Protein AF-A0A6V7NW30-F1 (afdb_monomer_lite)

Radius of gyration: 43.72 Å; chains: 1; bounding box: 102×59×128 Å

Organism: NCBI:txid296719

pLDDT: mean 72.26, std 19.45, range [35.91, 98.5]

InterPro domains:
  IPR011598 Myc-type, basic helix-loop-helix (bHLH) domain [PF00010] (58-105)
  IPR011598 Myc-type, basic helix-loop-helix (bHLH) domain [PS50888] (54-104)
  IPR011598 Myc-type, basic helix-loop-helix (bHLH) domain [SM00353] (60-110)
  IPR024097 Basic helix-loop-helix leucine zipper transcription factor [PTHR12565] (23-140)
  IPR036638 Helix-loop-helix DNA-binding domain superfamily [G3DSA:4.10.280.10] (51-122)
  IPR036638 Helix-loop-helix DNA-binding domain superfamily [SSF47459] (52-122)

Sequence (166 aa):
MENSLRDHQYRAYKEDRIAQYSTAAGKRGRGNSKSKKEVEKPKEVVHVRARRGHATDSHSLAERVRREKINERMRCLQELVPGCYKAMGMAGMLDEIINYVQSLQNQVEFLSMKLSAASSFYDFNVDIEPMTTLQMMSINANEAQVMEKVRELGGYGGGGCPSFFE

Foldseek 3Di:
DVVVVVVVVVVVVVVVVVVVVVVVVPDDDDDDDDDDDDDDDDDPDPPDPDPPPPPPDPVVVVVVVVVVVVVVVLVVLQVVFPPRDPPDDPVVNVVSSVVRVVVVVVVVVVVVVVVVVVVVVVVVVVVVVVVVVVVVVVVVVVVVVVVVVVVVPPDDDDPDDDDDDD

Secondary structure (DSSP, 8-state):
-HHHHHHHHHHHHHHHHHHHHHGGG--S---------------------PPTT---SHHHHHHHHHHHHHHHHHHHHHHHSTT--TTS-HHHHHHHHHHHHHHHHHHHHHHHHHHHHHHHHHHHHHHHHHHHHHHHHHHHHHHHHHHHHHHHH-------------

Structure (mmCIF, N/CA/C/O backbone):
data_AF-A0A6V7NW30-F1
#
_entry.id   AF-A0A6V7NW30-F1
#
loop_
_atom_site.group_PDB
_atom_site.id
_atom_site.type_symbol
_atom_site.label_atom_id
_atom_site.label_alt_id
_atom_site.label_comp_id
_atom_site.label_asym_id
_atom_site.label_entity_id
_atom_site.label_seq_id
_atom_site.pdbx_PDB_ins_code
_atom_site.Cartn_x
_atom_site.Cartn_y
_atom_site.Cartn_z
_atom_site.occupancy
_atom_site.B_iso_or_equiv
_atom_site.auth_seq_id
_atom_site.auth_comp_id
_atom_site.auth_asym_id
_atom_site.auth_atom_id
_atom_site.pdbx_PDB_model_num
ATOM 1 N N . MET A 1 1 ? -7.196 -26.672 16.555 1.00 55.53 1 MET A N 1
ATOM 2 C CA . MET A 1 1 ? -7.238 -27.134 15.146 1.00 55.53 1 MET A CA 1
ATOM 3 C C . MET A 1 1 ? -7.652 -26.031 14.166 1.00 55.53 1 MET A C 1
ATOM 5 O O . MET A 1 1 ? -7.079 -25.972 13.088 1.00 55.53 1 MET A O 1
ATOM 9 N N . GLU A 1 2 ? -8.554 -25.113 14.528 1.00 56.75 2 GLU A N 1
ATOM 10 C CA . GLU A 1 2 ? -9.072 -24.061 13.624 1.00 56.75 2 GLU A CA 1
ATOM 11 C C . GLU A 1 2 ? -8.034 -23.055 13.089 1.00 56.75 2 GLU A C 1
ATOM 13 O O . GLU A 1 2 ? -8.163 -22.584 11.960 1.00 56.75 2 GLU A O 1
ATOM 18 N N . ASN A 1 3 ? -6.965 -22.757 13.836 1.00 54.44 3 ASN A N 1
ATOM 19 C CA . ASN A 1 3 ? -5.925 -21.831 13.363 1.00 54.44 3 ASN A CA 1
ATOM 20 C C . ASN A 1 3 ? -5.132 -22.379 12.167 1.00 54.44 3 ASN A C 1
ATOM 22 O O . ASN A 1 3 ? -4.786 -21.619 11.270 1.00 54.44 3 ASN A O 1
ATOM 26 N N . SER A 1 4 ? -4.943 -23.700 12.082 1.00 69.94 4 SER A N 1
ATOM 27 C CA . SER A 1 4 ? -4.264 -24.309 10.933 1.00 69.94 4 SER A CA 1
ATOM 28 C C . SER A 1 4 ? -5.115 -24.264 9.660 1.00 69.94 4 SER A C 1
ATOM 30 O O . SER A 1 4 ? -4.564 -24.210 8.562 1.00 69.94 4 SER A O 1
ATOM 32 N N . LEU A 1 5 ? -6.446 -24.282 9.796 1.00 70.31 5 LEU A N 1
ATOM 33 C CA . LEU A 1 5 ? -7.378 -24.199 8.670 1.00 70.31 5 LEU A CA 1
ATOM 34 C C . LEU A 1 5 ? -7.423 -22.779 8.087 1.00 70.31 5 LEU A C 1
ATOM 36 O O . LEU A 1 5 ? -7.389 -22.617 6.866 1.00 70.31 5 LEU A O 1
ATOM 40 N N . ARG A 1 6 ? -7.417 -21.754 8.952 1.00 73.12 6 ARG A N 1
ATOM 41 C CA . ARG A 1 6 ? -7.300 -20.344 8.538 1.00 73.12 6 ARG A CA 1
ATOM 42 C C . ARG A 1 6 ? -5.964 -20.053 7.859 1.00 73.12 6 ARG A C 1
ATOM 44 O O . ARG A 1 6 ? -5.952 -19.412 6.811 1.00 73.12 6 ARG A O 1
ATOM 51 N N . ASP A 1 7 ? -4.863 -20.582 8.389 1.00 77.81 7 ASP A N 1
ATOM 52 C CA . ASP A 1 7 ? -3.540 -20.425 7.774 1.00 77.81 7 ASP A CA 1
ATOM 53 C C . ASP A 1 7 ? -3.463 -21.085 6.392 1.00 77.81 7 ASP A C 1
ATOM 55 O O . ASP A 1 7 ? -2.875 -20.524 5.463 1.00 77.81 7 ASP A O 1
ATOM 59 N N . HIS A 1 8 ? -4.088 -22.255 6.225 1.00 79.19 8 HIS A N 1
ATOM 60 C CA . HIS A 1 8 ? -4.156 -22.937 4.935 1.00 79.19 8 HIS A CA 1
ATOM 61 C C . HIS A 1 8 ? -5.015 -22.165 3.924 1.00 79.19 8 HIS A C 1
ATOM 63 O O . HIS A 1 8 ? -4.594 -21.977 2.783 1.00 79.19 8 HIS A O 1
ATOM 69 N N . GLN A 1 9 ? -6.179 -21.652 4.341 1.00 80.00 9 GLN A N 1
ATOM 70 C CA . GLN A 1 9 ? -7.014 -20.788 3.497 1.00 80.00 9 GLN A CA 1
ATOM 71 C C . GLN A 1 9 ? -6.288 -19.501 3.094 1.00 80.00 9 GLN A C 1
ATOM 73 O O . GLN A 1 9 ? -6.371 -19.087 1.939 1.00 80.00 9 GLN A O 1
ATOM 78 N N . TYR A 1 10 ? -5.534 -18.890 4.009 1.00 76.62 10 TYR A N 1
ATOM 79 C CA . TYR A 1 10 ? -4.781 -17.672 3.719 1.00 76.62 10 TYR A CA 1
ATOM 80 C C . TYR A 1 10 ? -3.610 -17.924 2.758 1.00 76.62 10 TYR A C 1
ATOM 82 O O . TYR A 1 10 ? -3.352 -17.105 1.873 1.00 76.62 10 TYR A O 1
ATOM 90 N N . ARG A 1 11 ? -2.920 -19.068 2.880 1.00 77.56 11 ARG A N 1
ATOM 91 C CA . ARG A 1 11 ? -1.885 -19.483 1.917 1.00 77.56 11 ARG A CA 1
ATOM 92 C C . ARG A 1 11 ? -2.472 -19.757 0.535 1.00 77.56 11 ARG A C 1
ATOM 94 O O . ARG A 1 11 ? -1.967 -19.186 -0.426 1.00 77.56 11 ARG A O 1
ATOM 101 N N . ALA A 1 12 ? -3.559 -20.525 0.454 1.00 79.69 12 ALA A N 1
ATOM 102 C CA . ALA A 1 12 ? -4.238 -20.823 -0.808 1.00 79.69 12 ALA A CA 1
ATOM 103 C C . ALA A 1 12 ? -4.725 -19.541 -1.507 1.00 79.69 12 ALA A C 1
ATOM 105 O O . ALA A 1 12 ? -4.391 -19.293 -2.662 1.00 79.69 12 ALA A O 1
ATOM 106 N N . TYR A 1 13 ? -5.390 -18.644 -0.768 1.00 76.19 13 TYR A N 1
ATOM 107 C CA . TYR A 1 13 ? -5.842 -17.352 -1.295 1.00 76.19 13 TYR A CA 1
ATOM 108 C C . TYR A 1 13 ? -4.685 -16.486 -1.824 1.00 76.19 13 TYR A C 1
ATOM 110 O O . TYR A 1 13 ? -4.806 -15.795 -2.840 1.00 76.19 13 TYR A O 1
ATOM 118 N N . LYS A 1 14 ? -3.536 -16.520 -1.142 1.00 76.62 14 LYS A N 1
ATOM 119 C CA . LYS A 1 14 ? -2.337 -15.780 -1.545 1.00 76.62 14 LYS A CA 1
ATOM 120 C C . LYS A 1 14 ? -1.687 -16.376 -2.795 1.00 76.62 14 LYS A C 1
ATOM 122 O O . LYS A 1 14 ? -1.232 -15.611 -3.645 1.00 76.62 14 LYS A O 1
ATOM 127 N N . GLU A 1 15 ? -1.635 -17.699 -2.913 1.00 71.38 15 GLU A N 1
ATOM 128 C CA . GLU A 1 15 ? -1.084 -18.409 -4.075 1.00 71.38 15 GLU A CA 1
ATOM 129 C C . GLU A 1 15 ? -1.944 -18.198 -5.330 1.00 71.38 15 GLU A C 1
ATOM 131 O O . GLU A 1 15 ? -1.403 -17.813 -6.373 1.00 71.38 15 GLU A O 1
ATOM 136 N N . ASP A 1 16 ? -3.269 -18.300 -5.205 1.00 75.38 16 ASP A N 1
ATOM 137 C CA . ASP A 1 16 ? -4.216 -18.077 -6.306 1.00 75.38 16 ASP A CA 1
ATOM 138 C C . ASP A 1 16 ? -4.162 -16.639 -6.834 1.00 75.38 16 ASP A C 1
ATOM 140 O O . ASP A 1 16 ? -4.107 -16.409 -8.048 1.00 75.38 16 ASP A O 1
ATOM 144 N N . ARG A 1 17 ? -4.090 -15.640 -5.941 1.00 73.50 17 ARG A N 1
ATOM 145 C CA . ARG A 1 17 ? -3.898 -14.243 -6.362 1.00 73.50 17 ARG A CA 1
ATOM 146 C C . ARG A 1 17 ? -2.577 -14.048 -7.097 1.00 73.50 17 ARG A C 1
ATOM 148 O O . ARG A 1 17 ? -2.553 -13.360 -8.111 1.00 73.50 17 ARG A O 1
ATOM 155 N N . ILE A 1 18 ? -1.479 -14.639 -6.624 1.00 67.06 18 ILE A N 1
ATOM 156 C CA . ILE A 1 18 ? -0.171 -14.523 -7.291 1.00 67.06 18 ILE A CA 1
ATOM 157 C C . ILE A 1 18 ? -0.213 -15.139 -8.703 1.00 67.06 18 ILE A C 1
ATOM 159 O O . ILE A 1 18 ? 0.413 -14.595 -9.618 1.00 67.06 18 ILE A O 1
ATOM 163 N N . ALA A 1 19 ? -0.967 -16.223 -8.906 1.00 67.31 19 ALA A N 1
ATOM 164 C CA . ALA A 1 19 ? -1.144 -16.858 -10.214 1.00 67.31 19 ALA A CA 1
ATOM 165 C C . ALA A 1 19 ? -1.962 -16.003 -11.208 1.00 67.31 19 ALA A C 1
ATOM 167 O O . ALA A 1 19 ? -1.685 -16.004 -12.412 1.00 67.31 19 ALA A O 1
ATOM 168 N N . GLN A 1 20 ? -2.938 -15.229 -10.722 1.00 62.28 20 GLN A N 1
ATOM 169 C CA . GLN A 1 20 ? -3.723 -14.314 -11.566 1.00 62.28 20 GLN A CA 1
ATOM 170 C C . GLN A 1 20 ? -2.890 -13.145 -12.115 1.00 62.28 20 GLN A C 1
ATOM 172 O O . GLN A 1 20 ? -3.091 -12.717 -13.249 1.00 62.28 20 GLN A O 1
ATOM 177 N N . TYR A 1 21 ? -1.922 -12.653 -11.342 1.00 56.28 21 TYR A N 1
ATOM 178 C CA . TYR A 1 21 ? -1.039 -11.564 -11.772 1.00 56.28 21 TYR A CA 1
ATOM 179 C C . TYR A 1 21 ? 0.060 -12.037 -12.744 1.00 56.28 21 TYR A C 1
ATOM 181 O O . TYR A 1 21 ? 0.358 -11.367 -13.733 1.00 56.28 21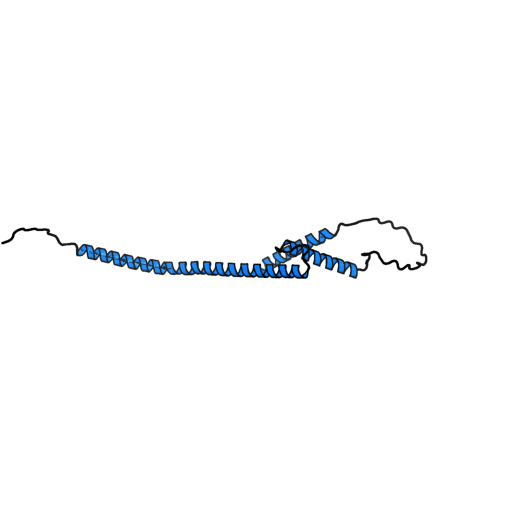 TYR A O 1
ATOM 189 N N . SER A 1 22 ? 0.600 -13.248 -12.557 1.00 60.00 22 SER A N 1
ATOM 190 C CA . SER A 1 22 ? 1.664 -13.790 -13.420 1.00 60.00 22 SER A CA 1
ATOM 191 C C . SER A 1 22 ? 1.206 -14.123 -14.849 1.00 60.00 22 SER A C 1
ATOM 193 O O . SER A 1 22 ? 1.994 -14.025 -15.793 1.00 60.00 22 SER A O 1
ATOM 195 N N . THR A 1 23 ? -0.068 -14.468 -15.044 1.00 56.16 23 THR A N 1
ATOM 196 C CA . THR A 1 23 ? -0.634 -14.805 -16.363 1.00 56.16 23 THR A CA 1
ATOM 197 C C . THR A 1 23 ? -0.891 -13.580 -17.253 1.00 56.16 23 THR A C 1
ATOM 199 O O . THR A 1 23 ? -0.921 -13.711 -18.480 1.00 56.16 23 THR A O 1
ATOM 202 N N . ALA A 1 24 ? -0.975 -12.372 -16.683 1.00 51.97 24 ALA A N 1
ATOM 203 C CA . ALA A 1 24 ? -1.185 -11.130 -17.435 1.00 51.97 24 ALA A CA 1
ATOM 204 C C . ALA A 1 24 ? 0.067 -10.634 -18.200 1.00 51.97 24 ALA A C 1
ATOM 206 O O . ALA A 1 24 ? -0.053 -9.829 -19.127 1.00 51.97 24 ALA A O 1
ATOM 207 N N . ALA A 1 25 ? 1.266 -11.137 -17.881 1.00 54.09 25 ALA A N 1
ATOM 208 C CA . ALA A 1 25 ? 2.528 -10.705 -18.499 1.00 54.09 25 ALA A CA 1
ATOM 209 C C . ALA A 1 25 ? 2.837 -11.360 -19.871 1.00 54.09 25 ALA A C 1
ATOM 211 O O . ALA A 1 25 ? 3.764 -10.946 -20.566 1.00 54.09 25 ALA A O 1
ATOM 212 N N . GLY A 1 26 ? 2.066 -12.368 -20.302 1.00 49.62 26 GLY A N 1
ATOM 213 C CA . GLY A 1 26 ? 2.449 -13.270 -21.403 1.00 49.62 26 GLY A CA 1
ATOM 214 C C . GLY A 1 26 ? 2.067 -12.877 -22.839 1.00 49.62 26 GLY A C 1
ATOM 215 O O . GLY A 1 26 ? 2.333 -13.648 -23.760 1.00 49.62 26 GLY A O 1
ATOM 216 N N . LYS A 1 27 ? 1.429 -11.726 -23.094 1.00 51.78 27 LYS A N 1
ATOM 217 C CA . LYS A 1 27 ? 0.889 -11.405 -24.436 1.00 51.78 27 LYS A CA 1
ATOM 218 C C . LYS A 1 27 ? 1.397 -10.079 -25.004 1.00 51.78 27 LYS A C 1
ATOM 220 O O . LYS A 1 27 ? 0.630 -9.136 -25.166 1.00 51.78 27 LYS A O 1
ATOM 225 N N . ARG A 1 28 ? 2.672 -10.016 -25.406 1.00 44.19 28 ARG A N 1
ATOM 226 C CA . ARG A 1 28 ? 3.133 -9.032 -26.409 1.00 44.19 28 ARG A CA 1
ATOM 227 C C . ARG A 1 28 ? 4.161 -9.634 -27.374 1.00 44.19 28 ARG A C 1
ATOM 229 O O . ARG A 1 28 ? 5.293 -9.892 -26.995 1.00 44.19 28 ARG A O 1
ATOM 236 N N . GLY A 1 29 ? 3.747 -9.776 -28.638 1.00 42.00 29 GLY A N 1
ATOM 237 C CA . GLY A 1 29 ? 4.641 -9.723 -29.803 1.00 42.00 29 GLY A CA 1
ATOM 238 C C . GLY A 1 29 ? 5.181 -11.051 -30.332 1.00 42.00 29 GLY A C 1
ATOM 239 O O . GLY A 1 29 ? 6.373 -11.316 -30.250 1.00 42.00 29 GLY A O 1
ATOM 240 N N . ARG A 1 30 ? 4.315 -11.852 -30.956 1.00 52.06 30 ARG A N 1
ATOM 241 C CA . ARG A 1 30 ? 4.683 -12.999 -31.796 1.00 52.06 30 ARG A CA 1
ATOM 242 C C . ARG A 1 30 ? 4.956 -12.476 -33.213 1.00 52.06 30 ARG A C 1
ATOM 244 O O . ARG A 1 30 ? 4.041 -11.964 -33.849 1.00 52.06 30 ARG A O 1
ATOM 251 N N . GLY A 1 31 ? 6.199 -12.569 -33.686 1.00 37.94 31 GLY A N 1
ATOM 252 C CA . GLY A 1 31 ? 6.615 -12.016 -34.977 1.00 37.94 31 GLY A CA 1
ATOM 253 C C . GLY A 1 31 ? 7.707 -12.833 -35.667 1.00 37.94 31 GLY A C 1
ATOM 254 O O . GLY A 1 31 ? 8.882 -12.522 -35.543 1.00 37.94 31 GLY A O 1
ATOM 255 N N . ASN A 1 32 ? 7.250 -13.814 -36.446 1.00 35.91 32 ASN A N 1
ATOM 256 C CA . ASN A 1 32 ? 7.878 -14.397 -37.636 1.00 35.91 32 ASN A CA 1
ATOM 257 C C . ASN A 1 32 ? 9.096 -15.333 -37.479 1.00 35.91 32 ASN A C 1
ATOM 259 O O . ASN A 1 32 ? 10.256 -14.928 -37.469 1.00 35.91 32 ASN A O 1
ATOM 263 N N . SER A 1 33 ? 8.796 -16.629 -37.518 1.00 46.09 33 SER A N 1
ATOM 264 C CA . SER A 1 33 ? 9.701 -17.713 -37.883 1.00 46.09 33 SER A CA 1
ATOM 265 C C . SER A 1 33 ? 9.871 -17.787 -39.407 1.00 46.09 33 SER A C 1
ATOM 267 O O . SER A 1 33 ? 8.924 -18.067 -40.139 1.00 46.09 33 SER A O 1
ATOM 269 N N . LYS A 1 34 ? 11.104 -17.627 -39.895 1.00 39.94 34 LYS A N 1
ATOM 270 C CA . LYS A 1 34 ? 11.522 -18.171 -41.196 1.00 39.94 34 LYS A CA 1
ATOM 271 C C . LYS A 1 34 ? 12.940 -18.717 -41.081 1.00 39.94 34 LYS A C 1
ATOM 273 O O . LYS A 1 34 ? 13.918 -17.984 -41.171 1.00 39.94 34 LYS A O 1
ATOM 278 N N . SER A 1 35 ? 13.031 -20.026 -40.862 1.00 40.88 35 SER A N 1
ATOM 279 C CA . SER A 1 35 ? 14.262 -20.793 -41.009 1.00 40.88 35 SER A CA 1
ATOM 280 C C . SER A 1 35 ? 14.631 -20.889 -42.491 1.00 40.88 35 SER A C 1
ATOM 282 O O . SER A 1 35 ? 13.841 -21.402 -43.287 1.00 40.88 35 SER A O 1
ATOM 284 N N . LYS A 1 36 ? 15.838 -20.463 -42.865 1.00 37.19 36 LYS A N 1
ATOM 285 C CA . LYS A 1 36 ? 16.514 -20.939 -44.078 1.00 37.19 36 LYS A CA 1
ATOM 286 C C . LYS A 1 36 ? 18.011 -21.114 -43.801 1.00 37.19 36 LYS A C 1
ATOM 288 O O . LYS A 1 36 ? 18.714 -20.143 -43.570 1.00 37.19 36 LYS A O 1
ATOM 293 N N . LYS A 1 37 ? 18.375 -22.399 -43.775 1.00 36.69 37 LYS A N 1
ATOM 294 C CA . LYS A 1 37 ? 19.6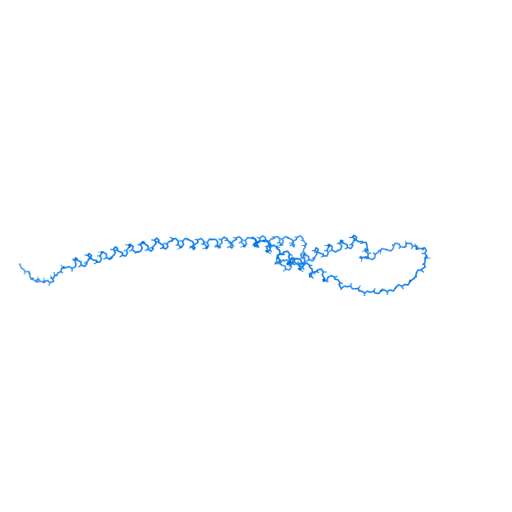10 -23.116 -44.138 1.00 36.69 37 LYS A CA 1
ATOM 295 C C . LYS A 1 37 ? 20.942 -22.346 -44.248 1.00 36.69 37 LYS A C 1
ATOM 297 O O . LYS A 1 37 ? 21.046 -21.330 -44.923 1.00 36.69 37 LYS A O 1
ATOM 302 N N . GLU A 1 38 ? 21.938 -22.962 -43.616 1.00 47.94 38 GLU A N 1
ATOM 303 C CA . GLU A 1 38 ? 23.368 -22.660 -43.487 1.00 47.94 38 GLU A CA 1
ATOM 304 C C . GLU A 1 38 ? 24.105 -22.318 -44.791 1.00 47.94 38 GLU A C 1
ATOM 306 O O . GLU A 1 38 ? 23.939 -23.014 -45.788 1.00 47.94 38 GLU A O 1
ATOM 311 N N . VAL A 1 39 ? 25.000 -21.320 -44.715 1.00 41.66 39 VAL A N 1
ATOM 312 C CA . VAL A 1 39 ? 26.329 -21.308 -45.360 1.00 41.66 39 VAL A CA 1
ATOM 313 C C . VAL A 1 39 ? 27.271 -20.508 -44.446 1.00 41.66 39 VAL A C 1
ATOM 315 O O . VAL A 1 39 ? 27.016 -19.334 -44.166 1.00 41.66 39 VAL A O 1
ATOM 318 N N . GLU A 1 40 ? 28.340 -21.140 -43.957 1.00 53.22 40 GLU A N 1
ATOM 319 C CA . GLU A 1 40 ? 29.416 -20.491 -43.200 1.00 53.22 40 GLU A CA 1
ATOM 320 C C . GLU A 1 40 ? 30.174 -19.481 -44.075 1.00 53.22 40 GLU A C 1
ATOM 322 O O . GLU A 1 40 ? 30.730 -19.818 -45.119 1.00 53.22 40 GLU A O 1
ATOM 327 N N . LYS A 1 41 ? 30.228 -18.227 -43.620 1.00 48.66 41 LYS A N 1
ATOM 328 C CA . LYS A 1 41 ? 31.237 -17.239 -44.020 1.00 48.66 41 LYS A CA 1
ATOM 329 C C . LYS A 1 41 ? 31.786 -16.581 -42.751 1.00 48.66 41 LYS A C 1
ATOM 331 O O . LYS A 1 41 ? 30.997 -16.345 -41.829 1.00 48.66 41 LYS A O 1
ATOM 336 N N . PRO A 1 42 ? 33.102 -16.305 -42.673 1.00 48.38 42 PRO A N 1
ATOM 337 C CA . PRO A 1 42 ? 33.731 -15.777 -41.468 1.00 48.38 42 PRO A CA 1
ATOM 338 C C . PRO A 1 42 ? 33.111 -14.419 -41.132 1.00 48.38 42 PRO A C 1
ATOM 340 O O . PRO A 1 42 ? 33.175 -13.477 -41.920 1.00 48.38 42 PRO A O 1
ATOM 343 N N . LYS A 1 43 ? 32.431 -14.348 -39.985 1.00 54.88 43 LYS A N 1
ATOM 344 C CA . LYS A 1 43 ? 31.759 -13.134 -39.520 1.00 54.88 43 LYS A CA 1
ATOM 345 C C . LYS A 1 43 ? 32.820 -12.167 -39.014 1.00 54.88 43 LYS A C 1
ATOM 347 O O . LYS A 1 43 ? 33.336 -12.339 -37.915 1.00 54.88 43 LYS A O 1
ATOM 352 N N . GLU A 1 44 ? 33.110 -11.148 -39.809 1.00 53.34 44 GLU A N 1
ATOM 353 C CA . GLU A 1 44 ? 33.690 -9.901 -39.325 1.00 53.34 44 GLU A CA 1
ATOM 354 C C . GLU A 1 44 ? 32.769 -9.368 -38.217 1.00 53.34 44 GLU A C 1
ATOM 356 O O . GLU A 1 44 ? 31.612 -9.005 -38.455 1.00 53.34 44 GLU A O 1
ATOM 361 N N . VAL A 1 45 ? 33.229 -9.458 -36.967 1.00 57.81 45 VAL A N 1
ATOM 362 C CA . VAL A 1 45 ? 32.426 -9.112 -35.792 1.00 57.81 45 VAL A CA 1
ATOM 363 C C . VAL A 1 45 ? 32.391 -7.595 -35.678 1.00 57.81 45 VAL A C 1
ATOM 365 O O . VAL A 1 45 ? 33.153 -6.979 -34.939 1.00 57.81 45 VAL A O 1
ATOM 368 N N . VAL A 1 46 ? 31.478 -6.972 -36.419 1.00 63.59 46 VAL A N 1
ATOM 369 C CA . VAL A 1 46 ? 31.091 -5.591 -36.147 1.00 63.59 46 VAL A CA 1
ATOM 370 C C . VAL A 1 46 ? 30.375 -5.602 -34.799 1.00 63.59 46 VAL A C 1
ATOM 372 O O . VAL A 1 46 ? 29.244 -6.081 -34.683 1.00 63.59 46 VAL A O 1
ATOM 375 N N . HIS A 1 47 ? 31.033 -5.088 -33.762 1.00 59.88 47 HIS A N 1
ATOM 376 C CA . HIS A 1 47 ? 30.425 -4.863 -32.453 1.00 59.88 47 HIS A CA 1
ATOM 377 C C . HIS A 1 47 ? 29.397 -3.726 -32.538 1.00 59.88 47 HIS A C 1
ATOM 379 O O . HIS A 1 47 ? 29.610 -2.613 -32.061 1.00 59.88 47 HIS A O 1
ATOM 385 N N . VAL A 1 48 ? 28.246 -4.000 -33.149 1.00 66.88 48 VAL A N 1
ATOM 386 C CA . VAL A 1 48 ? 27.075 -3.135 -33.030 1.00 66.88 48 VAL A CA 1
ATOM 387 C C . VAL A 1 48 ? 26.514 -3.344 -31.629 1.00 66.88 48 VAL A C 1
ATOM 389 O O . VAL A 1 48 ? 26.182 -4.468 -31.247 1.00 66.88 48 VAL A O 1
ATOM 392 N N . ARG A 1 49 ? 26.401 -2.263 -30.849 1.00 66.50 49 ARG A N 1
ATOM 393 C CA . ARG A 1 49 ? 25.725 -2.265 -29.545 1.00 66.50 49 ARG A CA 1
ATOM 394 C C . ARG A 1 49 ? 24.389 -3.003 -29.675 1.00 66.50 49 ARG A C 1
ATOM 396 O O . ARG A 1 49 ? 23.510 -2.558 -30.413 1.00 66.50 49 ARG A O 1
ATOM 403 N N . ALA A 1 50 ? 24.226 -4.109 -28.948 1.00 62.44 50 ALA A N 1
ATOM 404 C CA . ALA A 1 50 ? 22.958 -4.824 -28.906 1.00 62.44 50 ALA A CA 1
ATOM 405 C C . ALA A 1 50 ? 21.832 -3.843 -28.533 1.00 62.44 50 ALA A C 1
ATOM 407 O O . ALA A 1 50 ? 21.971 -3.037 -27.604 1.00 62.44 50 ALA A O 1
ATOM 408 N N . ARG A 1 51 ? 20.722 -3.870 -29.283 1.00 68.44 51 ARG A N 1
ATOM 409 C CA . ARG A 1 51 ? 19.568 -2.996 -29.026 1.00 68.44 51 ARG A CA 1
ATOM 410 C C . ARG A 1 51 ? 19.107 -3.166 -27.570 1.00 68.44 51 ARG A C 1
ATOM 412 O O . ARG A 1 51 ? 19.124 -4.273 -27.029 1.00 68.44 51 ARG A O 1
ATOM 419 N N . ARG A 1 52 ? 18.703 -2.066 -26.918 1.00 68.00 52 ARG A N 1
ATOM 420 C CA . ARG A 1 52 ? 18.246 -2.054 -25.513 1.00 68.00 52 ARG A CA 1
ATOM 421 C C . ARG A 1 52 ? 17.195 -3.155 -25.307 1.00 68.00 52 ARG A C 1
ATOM 423 O O . ARG A 1 52 ? 16.137 -3.105 -25.920 1.00 68.00 52 ARG A O 1
ATOM 430 N N . GLY A 1 53 ? 17.498 -4.144 -24.463 1.00 67.50 53 GLY A N 1
ATOM 431 C CA . GLY A 1 53 ? 16.593 -5.256 -24.145 1.00 67.50 53 GLY A CA 1
ATOM 432 C C . GLY A 1 53 ? 16.883 -6.602 -24.826 1.00 67.50 53 GLY A C 1
ATOM 433 O O . GLY A 1 53 ? 16.142 -7.540 -24.553 1.00 67.50 53 GLY A O 1
ATOM 434 N N . HIS A 1 54 ? 17.945 -6.718 -25.633 1.00 70.19 54 HIS A N 1
ATOM 435 C CA . HIS A 1 54 ? 18.372 -7.953 -26.322 1.00 70.19 54 HIS A CA 1
ATOM 436 C C . HIS A 1 54 ? 19.249 -8.902 -25.486 1.00 70.19 54 HIS A C 1
ATOM 438 O O . HIS A 1 54 ? 19.908 -9.776 -26.041 1.00 70.19 54 HIS A O 1
ATOM 444 N N . ALA A 1 55 ? 19.294 -8.744 -24.163 1.00 67.88 55 ALA A N 1
ATOM 445 C CA . ALA A 1 55 ? 19.955 -9.740 -23.331 1.00 67.88 55 ALA A CA 1
ATOM 446 C C . ALA A 1 55 ? 19.130 -11.037 -23.385 1.00 67.88 55 ALA A C 1
ATOM 448 O O . ALA A 1 55 ? 18.047 -11.107 -22.808 1.00 67.88 55 ALA A O 1
ATOM 449 N N . THR A 1 56 ? 19.615 -12.020 -24.142 1.00 77.44 56 THR A N 1
ATOM 450 C CA . THR A 1 56 ? 19.011 -13.357 -24.273 1.00 77.44 56 THR A CA 1
ATOM 451 C C . THR A 1 56 ? 19.567 -14.348 -23.256 1.00 77.44 56 THR A C 1
ATOM 453 O O . THR A 1 56 ? 19.137 -15.495 -23.225 1.00 77.44 56 THR A O 1
ATOM 456 N N . ASP A 1 57 ? 20.538 -13.922 -22.448 1.00 87.62 57 ASP A N 1
ATOM 457 C CA . ASP A 1 57 ? 21.109 -14.732 -21.383 1.00 87.62 57 ASP A CA 1
ATOM 458 C C . ASP A 1 57 ? 20.084 -14.983 -20.261 1.00 87.62 57 ASP A C 1
ATOM 460 O O . ASP A 1 57 ? 19.317 -14.089 -19.874 1.00 87.62 57 ASP A O 1
ATOM 464 N N . SER A 1 58 ? 20.082 -16.206 -19.727 1.00 88.50 58 SER A N 1
ATOM 465 C CA . SER A 1 58 ? 19.102 -16.653 -18.735 1.00 88.50 58 SER A CA 1
ATOM 466 C C . SER A 1 58 ? 19.126 -15.814 -17.458 1.00 88.50 58 SER A C 1
ATOM 468 O O . SER A 1 58 ? 18.066 -15.567 -16.877 1.00 88.50 58 SER A O 1
ATOM 470 N N . HIS A 1 59 ? 20.300 -15.327 -17.035 1.00 93.44 59 HIS A N 1
ATOM 471 C CA . HIS A 1 59 ? 20.423 -14.494 -15.837 1.00 93.44 59 HIS A CA 1
ATOM 472 C C . HIS A 1 59 ? 19.730 -13.141 -16.032 1.00 93.44 59 HIS A C 1
ATOM 474 O O . HIS A 1 59 ? 18.968 -12.688 -15.175 1.00 93.44 59 HIS A O 1
ATOM 480 N N . SER A 1 60 ? 19.920 -12.527 -17.201 1.00 90.81 60 SER A N 1
ATOM 481 C CA . SER A 1 60 ? 19.285 -11.247 -17.536 1.00 90.81 60 SER A CA 1
ATOM 482 C C . SER A 1 60 ? 17.759 -11.354 -17.643 1.00 90.81 60 SER A C 1
ATOM 484 O O . SER A 1 60 ? 17.043 -10.430 -17.242 1.00 90.81 60 SER A O 1
ATOM 486 N N . LEU A 1 61 ? 17.246 -12.475 -18.164 1.00 89.31 61 LEU A N 1
ATOM 487 C CA . LEU A 1 61 ? 15.805 -12.732 -18.217 1.00 89.31 61 LEU A CA 1
ATOM 488 C C . LEU A 1 61 ? 15.220 -12.922 -16.813 1.00 89.31 61 LEU A C 1
ATOM 490 O O . LEU A 1 61 ? 14.212 -12.296 -16.481 1.00 89.31 61 LEU A O 1
ATOM 494 N N . ALA A 1 62 ? 15.875 -13.733 -15.980 1.00 93.50 62 ALA A N 1
ATOM 495 C CA . ALA A 1 62 ? 15.448 -13.968 -14.605 1.00 93.50 62 ALA A CA 1
ATOM 496 C C . ALA A 1 62 ? 15.383 -12.659 -13.804 1.00 93.50 62 ALA A C 1
ATOM 498 O O . ALA A 1 62 ? 14.395 -12.390 -13.118 1.00 93.50 62 ALA A O 1
ATOM 499 N N . GLU A 1 63 ? 16.393 -11.801 -13.937 1.00 94.81 63 GLU A N 1
ATOM 500 C CA . GLU A 1 63 ? 16.421 -10.514 -13.246 1.00 94.81 63 GLU A C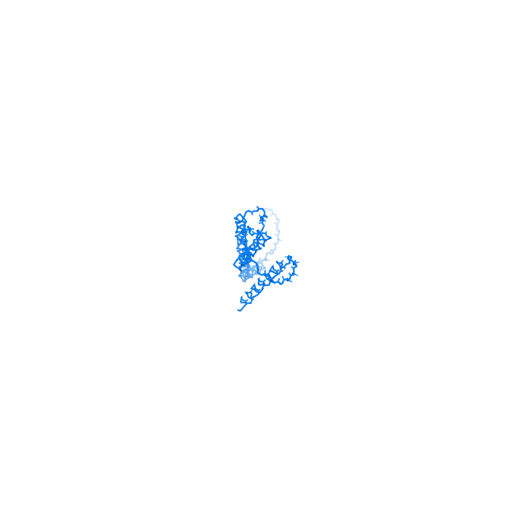A 1
ATOM 501 C C . GLU A 1 63 ? 15.311 -9.566 -13.725 1.00 94.81 63 GLU A C 1
ATOM 503 O O . GLU A 1 63 ? 14.6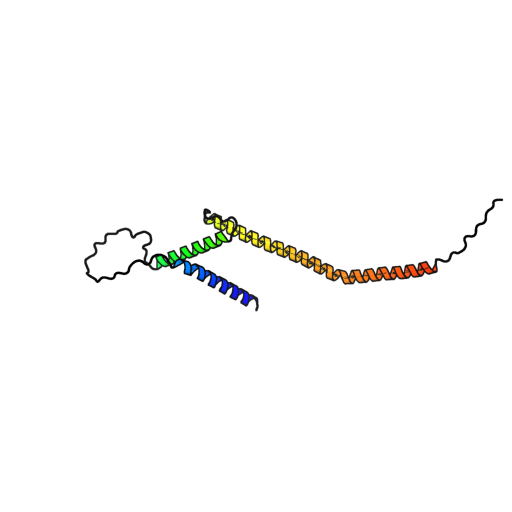94 -8.874 -12.909 1.00 94.81 63 GLU A O 1
ATOM 508 N N . ARG A 1 64 ? 14.976 -9.567 -15.023 1.00 92.88 64 ARG A N 1
ATOM 509 C CA . ARG A 1 64 ? 13.825 -8.800 -15.525 1.00 92.88 64 ARG A CA 1
ATOM 510 C C . ARG A 1 64 ? 12.526 -9.245 -14.853 1.00 92.88 64 ARG A C 1
ATOM 512 O O . ARG A 1 64 ? 11.793 -8.396 -14.350 1.00 92.88 64 ARG A O 1
ATOM 519 N N . VAL A 1 65 ? 12.283 -10.554 -14.786 1.00 94.50 65 VAL A N 1
ATOM 520 C CA . VAL A 1 65 ? 11.090 -11.119 -14.133 1.00 94.50 65 VAL A CA 1
ATOM 521 C C . VAL A 1 65 ? 11.042 -10.736 -12.650 1.00 94.50 65 VAL A C 1
ATOM 523 O O . VAL A 1 65 ? 9.984 -10.365 -12.138 1.00 94.50 65 VAL A O 1
ATOM 526 N N . ARG A 1 66 ? 12.184 -10.748 -11.946 1.00 97.69 66 ARG A N 1
ATOM 527 C CA . ARG A 1 66 ? 12.252 -10.296 -10.542 1.00 97.69 66 ARG A CA 1
ATOM 528 C C . ARG A 1 66 ? 11.841 -8.831 -10.398 1.00 97.69 66 ARG A C 1
ATOM 530 O O . ARG A 1 66 ? 11.042 -8.515 -9.517 1.00 97.69 66 ARG A O 1
ATOM 537 N N . ARG A 1 67 ? 12.336 -7.948 -11.271 1.00 96.69 67 ARG A N 1
ATOM 538 C CA . ARG A 1 67 ? 11.986 -6.515 -11.263 1.00 96.69 67 ARG A CA 1
ATOM 539 C C . ARG A 1 67 ? 10.520 -6.271 -11.587 1.00 96.69 67 ARG A C 1
ATOM 541 O O . ARG A 1 67 ? 9.890 -5.445 -10.935 1.00 96.69 67 ARG A O 1
ATOM 548 N N . GLU A 1 68 ? 9.967 -6.997 -12.552 1.00 96.62 68 GLU A N 1
ATOM 549 C CA . GLU A 1 68 ? 8.541 -6.928 -12.885 1.00 96.62 68 GLU A CA 1
ATOM 550 C C . GLU A 1 68 ? 7.676 -7.328 -11.685 1.00 96.62 68 GLU A C 1
ATOM 552 O O . GLU A 1 68 ? 6.786 -6.568 -11.304 1.00 96.62 68 GLU A O 1
ATOM 557 N N . LYS A 1 69 ? 8.018 -8.429 -11.003 1.00 96.81 69 LYS A N 1
ATOM 558 C CA . LYS A 1 69 ? 7.324 -8.879 -9.786 1.00 96.81 69 LYS A CA 1
ATOM 559 C C . LYS A 1 69 ? 7.405 -7.865 -8.642 1.00 96.81 69 LYS A C 1
ATOM 561 O O . LYS A 1 69 ? 6.435 -7.688 -7.906 1.00 96.81 69 LYS A O 1
ATOM 566 N N . ILE A 1 70 ? 8.551 -7.205 -8.465 1.00 96.62 70 ILE A N 1
ATOM 567 C CA . ILE A 1 70 ? 8.692 -6.127 -7.475 1.00 96.62 70 ILE A CA 1
ATOM 568 C C . ILE A 1 70 ? 7.772 -4.962 -7.849 1.00 96.62 70 ILE A C 1
ATOM 570 O O . ILE A 1 70 ? 6.968 -4.540 -7.025 1.00 96.62 70 ILE A O 1
ATOM 574 N N . ASN A 1 71 ? 7.827 -4.489 -9.093 1.00 95.31 71 ASN A N 1
ATOM 575 C CA . ASN A 1 71 ? 7.018 -3.359 -9.553 1.00 95.31 71 ASN A CA 1
ATOM 576 C C . ASN A 1 71 ? 5.512 -3.626 -9.456 1.00 95.31 71 ASN A C 1
ATOM 578 O O . ASN A 1 71 ? 4.740 -2.725 -9.137 1.00 95.31 71 ASN A O 1
ATOM 582 N N . GLU A 1 72 ? 5.089 -4.858 -9.713 1.00 96.19 72 GLU A N 1
ATOM 583 C CA . GLU A 1 72 ? 3.700 -5.276 -9.560 1.00 96.19 72 GLU A CA 1
ATOM 584 C C . GLU A 1 72 ? 3.238 -5.209 -8.103 1.00 96.19 72 GLU A C 1
ATOM 586 O O . GLU A 1 72 ? 2.186 -4.637 -7.813 1.00 96.19 72 GLU A O 1
ATOM 591 N N . ARG A 1 73 ? 4.063 -5.697 -7.170 1.00 95.56 73 ARG A N 1
ATOM 592 C CA . ARG A 1 73 ? 3.794 -5.555 -5.734 1.00 95.56 73 ARG A CA 1
ATOM 593 C C . ARG A 1 73 ? 3.747 -4.089 -5.310 1.00 95.56 73 ARG A C 1
ATOM 595 O O . ARG A 1 73 ? 2.859 -3.729 -4.546 1.00 95.56 73 ARG A O 1
ATOM 602 N N . MET A 1 74 ? 4.633 -3.245 -5.841 1.00 95.31 74 MET A N 1
ATOM 603 C CA . MET A 1 74 ? 4.607 -1.804 -5.565 1.00 95.31 74 MET A CA 1
ATOM 604 C C . MET A 1 74 ? 3.302 -1.152 -6.042 1.00 95.31 74 MET A C 1
ATOM 606 O O . MET A 1 74 ? 2.739 -0.338 -5.320 1.00 95.31 74 MET A O 1
ATOM 610 N N . ARG A 1 75 ? 2.773 -1.533 -7.213 1.00 93.94 75 ARG A N 1
ATOM 611 C CA . ARG A 1 75 ? 1.467 -1.038 -7.692 1.00 93.94 75 ARG A CA 1
ATOM 612 C C . ARG A 1 75 ? 0.309 -1.515 -6.825 1.00 93.94 75 ARG A C 1
ATOM 614 O O . ARG A 1 75 ? -0.544 -0.712 -6.479 1.00 93.94 75 ARG A O 1
ATOM 621 N N . CYS A 1 76 ? 0.312 -2.788 -6.431 1.00 94.75 76 CYS A N 1
ATOM 622 C CA . CYS A 1 76 ? -0.712 -3.313 -5.528 1.00 94.75 76 CYS A CA 1
ATOM 623 C C . CYS A 1 76 ? -0.733 -2.543 -4.201 1.00 94.75 76 CYS A C 1
ATOM 625 O O . CYS A 1 76 ? -1.800 -2.261 -3.672 1.00 94.75 76 CYS A O 1
ATOM 627 N N . LEU A 1 77 ? 0.438 -2.190 -3.663 1.00 95.12 77 LEU A N 1
ATOM 628 C CA . LEU A 1 77 ? 0.524 -1.383 -2.447 1.00 95.12 77 LEU A CA 1
ATOM 629 C C . LEU A 1 77 ? -0.049 0.028 -2.656 1.00 95.12 77 LEU A C 1
ATOM 631 O O . LEU A 1 77 ? -0.808 0.489 -1.810 1.00 95.12 77 LEU A O 1
ATOM 635 N N . GLN A 1 78 ? 0.234 0.675 -3.793 1.00 93.38 78 GLN A N 1
ATOM 636 C CA . GLN A 1 78 ? -0.333 1.992 -4.128 1.00 93.38 78 GLN A CA 1
ATOM 637 C C . GLN A 1 78 ? -1.866 1.989 -4.178 1.00 93.38 78 GLN A C 1
ATOM 639 O O . GLN A 1 78 ? -2.489 2.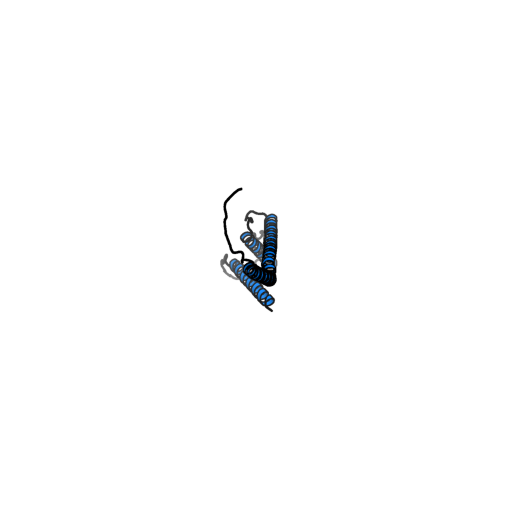976 -3.809 1.00 93.38 78 GLN A O 1
ATOM 644 N N . GLU A 1 79 ? -2.477 0.901 -4.648 1.00 93.62 79 GLU A N 1
ATOM 645 C CA . GLU A 1 79 ? -3.939 0.787 -4.754 1.00 93.62 79 GLU A CA 1
ATOM 646 C C . GLU A 1 79 ? -4.624 0.575 -3.398 1.00 93.62 79 GLU A C 1
ATOM 648 O O . GLU A 1 79 ? -5.792 0.923 -3.239 1.00 93.62 79 GLU A O 1
ATOM 653 N N . LEU A 1 80 ? -3.913 -0.003 -2.429 1.00 96.06 80 LEU A N 1
ATOM 654 C CA . LEU A 1 80 ? -4.454 -0.315 -1.105 1.00 96.06 80 LEU A CA 1
ATOM 655 C C . LEU A 1 80 ? -4.277 0.823 -0.102 1.00 96.06 80 LEU A C 1
ATOM 657 O O . LEU A 1 80 ? -5.065 0.929 0.835 1.00 96.06 80 LEU A O 1
ATOM 661 N N . VAL A 1 81 ? -3.225 1.628 -0.257 1.00 95.81 81 VAL A N 1
ATOM 662 C CA . VAL A 1 81 ? -2.840 2.637 0.730 1.00 95.81 81 VAL A CA 1
ATOM 663 C C . VAL A 1 81 ? -3.367 4.018 0.331 1.00 95.81 81 VAL A C 1
ATOM 665 O O . VAL A 1 81 ? -2.974 4.548 -0.713 1.00 95.81 81 VAL A O 1
ATOM 668 N N . PRO A 1 82 ? -4.230 4.642 1.157 1.00 95.25 82 PRO A N 1
ATOM 669 C CA . PRO A 1 82 ? -4.664 6.017 0.943 1.00 95.25 82 PRO A CA 1
ATOM 670 C C . PRO A 1 82 ? -3.474 6.981 0.927 1.00 95.25 82 PRO A C 1
ATOM 672 O O . PRO A 1 82 ? -2.512 6.798 1.663 1.00 95.25 82 PRO A O 1
ATOM 675 N N . GLY A 1 83 ? -3.535 8.024 0.099 1.00 90.50 83 GLY A N 1
ATOM 676 C CA . GLY A 1 83 ? -2.464 9.026 0.017 1.00 90.50 83 GLY A CA 1
ATOM 677 C C . GLY A 1 83 ? -1.246 8.596 -0.806 1.00 90.50 83 GLY A C 1
ATOM 678 O O . GLY A 1 83 ? -0.363 9.413 -1.052 1.00 90.50 83 GLY A O 1
ATOM 679 N N . CYS A 1 84 ? -1.215 7.364 -1.321 1.00 94.44 84 CYS A N 1
ATOM 680 C CA . CYS A 1 84 ? -0.133 6.902 -2.175 1.00 94.44 84 CYS A CA 1
ATOM 681 C C . CYS A 1 84 ? -0.370 7.269 -3.655 1.00 94.44 84 CYS A C 1
ATOM 683 O O . CYS A 1 84 ? -1.252 6.725 -4.321 1.00 94.44 84 CYS A O 1
ATOM 685 N N . TYR A 1 85 ? 0.443 8.173 -4.211 1.00 90.75 85 TYR A N 1
ATOM 686 C CA . TYR A 1 85 ? 0.305 8.658 -5.594 1.00 90.75 85 TYR A CA 1
ATOM 687 C C . TYR A 1 85 ? 1.346 8.062 -6.554 1.00 90.75 85 TYR A C 1
ATOM 689 O O . TYR A 1 85 ? 2.485 7.782 -6.193 1.00 90.75 85 TYR A O 1
ATOM 697 N N . LYS A 1 86 ? 0.980 7.921 -7.837 1.00 86.75 86 LYS A N 1
ATOM 698 C CA . LYS A 1 86 ? 1.847 7.321 -8.878 1.00 86.75 86 LYS A CA 1
ATOM 699 C C . LYS A 1 86 ? 3.147 8.093 -9.129 1.00 86.75 86 LYS A C 1
ATOM 701 O O . LYS A 1 86 ? 4.121 7.506 -9.585 1.00 86.75 86 LYS A O 1
ATOM 706 N N . ALA A 1 87 ? 3.142 9.402 -8.879 1.00 89.25 87 ALA A N 1
ATOM 707 C CA . ALA A 1 87 ? 4.316 10.262 -9.023 1.00 89.25 87 ALA A CA 1
ATOM 708 C C . ALA A 1 87 ? 5.209 10.279 -7.766 1.00 89.25 87 ALA A C 1
ATOM 710 O O . ALA A 1 87 ? 6.249 10.933 -7.774 1.00 89.25 87 ALA A O 1
ATOM 711 N N . MET A 1 88 ? 4.815 9.583 -6.692 1.00 91.56 88 MET A N 1
ATOM 712 C CA . MET A 1 88 ? 5.576 9.533 -5.448 1.00 91.56 88 MET A CA 1
ATOM 713 C C . MET A 1 88 ? 6.854 8.731 -5.654 1.00 91.56 88 MET A C 1
ATOM 715 O O . MET A 1 88 ? 6.846 7.662 -6.270 1.00 91.56 88 MET A O 1
ATOM 719 N N . GLY A 1 89 ? 7.963 9.237 -5.117 1.00 93.06 89 GLY A N 1
ATOM 720 C CA . GLY A 1 89 ? 9.205 8.476 -5.058 1.00 93.06 89 GLY A CA 1
ATOM 721 C C . GLY A 1 89 ? 9.029 7.194 -4.239 1.00 93.06 89 GLY A C 1
ATOM 722 O O . GLY A 1 89 ? 8.211 7.135 -3.324 1.00 93.06 89 GLY A O 1
ATOM 723 N N . MET A 1 90 ? 9.826 6.168 -4.545 1.00 93.06 90 MET A N 1
ATOM 724 C CA . MET A 1 90 ? 9.725 4.860 -3.886 1.00 93.06 90 MET A CA 1
ATOM 725 C C . MET A 1 90 ? 9.920 4.934 -2.364 1.00 93.06 90 MET A C 1
ATOM 727 O O . MET A 1 90 ? 9.260 4.193 -1.651 1.00 93.06 90 MET A O 1
ATOM 731 N N . ALA A 1 91 ? 10.782 5.832 -1.874 1.00 95.50 91 ALA A N 1
ATOM 732 C CA . ALA A 1 91 ? 10.987 6.041 -0.440 1.00 95.50 91 ALA A CA 1
ATOM 733 C C . ALA A 1 91 ? 9.717 6.581 0.236 1.00 95.50 91 ALA A C 1
ATOM 735 O O . ALA A 1 91 ? 9.132 5.883 1.052 1.00 95.50 91 ALA A O 1
ATOM 736 N N . GLY A 1 92 ? 9.217 7.740 -0.212 1.00 95.12 92 GLY A N 1
ATOM 737 C CA . GLY A 1 92 ? 8.004 8.335 0.358 1.00 95.12 92 GLY A CA 1
ATOM 738 C C . GLY A 1 92 ? 6.782 7.420 0.259 1.00 95.12 92 GLY A C 1
ATOM 739 O O . GLY A 1 92 ? 5.995 7.338 1.189 1.00 95.12 92 GLY A O 1
ATOM 740 N N . MET A 1 93 ? 6.653 6.656 -0.829 1.00 95.81 93 MET A N 1
ATOM 741 C CA . MET A 1 93 ? 5.602 5.644 -0.959 1.00 95.81 93 MET A CA 1
ATOM 742 C C . MET A 1 93 ? 5.668 4.592 0.149 1.00 95.81 93 MET A C 1
ATOM 744 O O . MET A 1 93 ? 4.637 4.214 0.695 1.00 95.81 93 MET A O 1
ATOM 748 N N . LEU A 1 94 ? 6.867 4.104 0.469 1.00 96.50 94 LEU A N 1
ATOM 749 C CA . LEU A 1 94 ? 7.052 3.133 1.543 1.00 96.50 94 LEU A CA 1
ATOM 750 C C . LEU A 1 94 ? 6.795 3.757 2.919 1.00 96.50 94 LEU A C 1
ATOM 752 O O . LEU A 1 94 ? 6.208 3.082 3.761 1.00 96.50 94 LEU A O 1
ATOM 756 N N . ASP A 1 95 ? 7.148 5.026 3.118 1.00 96.62 95 ASP A N 1
ATOM 757 C CA . ASP A 1 95 ? 6.858 5.752 4.359 1.00 96.62 95 ASP A CA 1
ATOM 758 C C . ASP A 1 95 ? 5.343 5.874 4.594 1.00 96.62 95 ASP A C 1
ATOM 760 O O . ASP A 1 95 ? 4.854 5.516 5.666 1.00 96.62 95 ASP A O 1
ATOM 764 N N . GLU A 1 96 ? 4.569 6.264 3.573 1.00 96.75 96 GLU A N 1
ATOM 765 C CA . GLU A 1 96 ? 3.100 6.326 3.670 1.00 96.75 96 GLU A CA 1
ATOM 766 C C . GLU A 1 96 ? 2.479 4.953 3.956 1.00 96.75 96 GLU A C 1
ATOM 768 O O . GLU A 1 96 ? 1.546 4.830 4.752 1.00 96.75 96 GLU A O 1
ATOM 773 N N . ILE A 1 97 ? 3.021 3.891 3.351 1.00 96.69 97 ILE A N 1
ATOM 774 C CA . ILE A 1 97 ? 2.573 2.518 3.613 1.00 96.69 97 ILE A CA 1
ATOM 775 C C . ILE A 1 97 ? 2.813 2.141 5.079 1.00 96.69 97 ILE A C 1
ATOM 777 O O . ILE A 1 97 ? 1.923 1.571 5.715 1.00 96.69 97 ILE A O 1
ATOM 781 N N . ILE A 1 98 ? 3.988 2.457 5.627 1.00 97.50 98 ILE A N 1
ATOM 782 C CA . ILE A 1 98 ? 4.313 2.183 7.033 1.00 97.50 98 ILE A CA 1
ATOM 783 C C . ILE A 1 98 ? 3.357 2.949 7.953 1.00 97.50 98 ILE A C 1
ATOM 785 O O . ILE A 1 98 ? 2.772 2.347 8.858 1.00 97.50 98 ILE A O 1
ATOM 789 N N . ASN A 1 99 ? 3.130 4.234 7.676 1.00 97.88 99 ASN A N 1
ATOM 790 C CA . ASN A 1 99 ? 2.220 5.078 8.450 1.00 97.88 99 ASN A CA 1
ATOM 791 C C . ASN A 1 99 ? 0.786 4.533 8.443 1.00 97.88 99 ASN A C 1
ATOM 793 O O . ASN A 1 99 ? 0.119 4.500 9.483 1.00 97.88 99 ASN A O 1
ATOM 797 N N . TYR A 1 100 ? 0.305 4.062 7.288 1.00 98.25 100 TYR A N 1
ATOM 798 C CA . TYR A 1 100 ? -1.033 3.487 7.182 1.00 98.25 100 TYR A CA 1
ATOM 799 C C . TYR A 1 100 ? -1.167 2.189 7.987 1.00 98.25 100 TYR A C 1
ATOM 801 O O . TYR A 1 100 ? -2.146 2.023 8.717 1.00 98.25 100 TYR A O 1
ATOM 809 N N . VAL A 1 101 ? -0.168 1.300 7.935 1.00 98.25 101 VAL A N 1
ATOM 810 C CA . VAL A 1 101 ? -0.166 0.061 8.734 1.00 98.25 101 VAL A CA 1
ATOM 811 C C . VAL A 1 101 ? -0.183 0.366 10.233 1.00 98.25 101 VAL A C 1
ATOM 813 O O . VAL A 1 101 ? -0.991 -0.218 10.954 1.00 98.25 101 VAL A O 1
ATOM 816 N N . GLN A 1 102 ? 0.646 1.301 10.701 1.00 98.50 102 GLN A N 1
ATOM 817 C CA . GLN A 1 102 ? 0.661 1.720 12.109 1.00 98.50 102 GLN A CA 1
ATOM 818 C C . GLN A 1 102 ? -0.687 2.317 12.534 1.00 98.50 102 GLN A C 1
ATOM 820 O O . GLN A 1 102 ? -1.229 1.972 13.582 1.00 98.50 102 GLN A O 1
ATOM 825 N N . SER A 1 103 ? -1.278 3.158 11.685 1.00 98.38 103 SER A N 1
ATOM 826 C CA . SER A 1 103 ? -2.591 3.756 11.948 1.00 98.38 103 SER A CA 1
ATOM 827 C C . SER A 1 103 ? -3.691 2.699 12.069 1.00 98.38 103 SER A C 1
ATOM 829 O O . SER A 1 103 ? -4.553 2.810 12.940 1.00 98.38 103 SER A O 1
ATOM 831 N N . LEU A 1 104 ? -3.662 1.659 11.229 1.00 98.38 104 LEU A N 1
ATOM 832 C CA . LEU A 1 104 ? -4.597 0.535 11.320 1.00 98.38 104 LEU A CA 1
ATOM 833 C C . LEU A 1 104 ? -4.389 -0.282 12.601 1.00 98.38 104 LEU A C 1
ATOM 835 O O . LEU A 1 104 ? -5.369 -0.652 13.244 1.00 98.38 104 LEU A O 1
ATOM 839 N N . GLN A 1 105 ? -3.140 -0.536 12.999 1.00 98.31 105 GLN A N 1
ATOM 840 C CA . GLN A 1 105 ? -2.832 -1.229 14.257 1.00 98.31 105 GLN A CA 1
ATOM 841 C C . GLN A 1 105 ? -3.389 -0.463 15.463 1.00 98.31 105 GLN A C 1
ATOM 843 O O . GLN A 1 105 ? -4.100 -1.050 16.279 1.00 98.31 105 GLN A O 1
ATOM 848 N N . ASN A 1 106 ? -3.177 0.854 15.511 1.00 98.12 106 ASN A N 1
ATOM 849 C CA . ASN A 1 106 ? -3.699 1.714 16.575 1.00 98.12 106 ASN A CA 1
ATOM 850 C C . ASN A 1 106 ? -5.236 1.712 16.616 1.00 98.12 106 ASN A C 1
ATOM 852 O O . ASN A 1 106 ? -5.833 1.685 17.691 1.00 98.12 106 ASN A O 1
ATOM 856 N N . GLN A 1 107 ? -5.899 1.714 15.452 1.00 98.25 107 GLN A N 1
ATOM 857 C CA . GLN A 1 107 ? -7.362 1.610 15.381 1.00 98.25 107 GLN A CA 1
ATOM 858 C C . GLN A 1 107 ? -7.866 0.279 15.950 1.00 98.25 107 GLN A C 1
ATOM 860 O O . GLN A 1 107 ? -8.839 0.267 16.703 1.00 98.25 107 GLN A O 1
ATOM 865 N N . VAL A 1 108 ? -7.205 -0.834 15.619 1.00 98.00 108 VAL A N 1
ATOM 866 C CA . VAL A 1 108 ? -7.559 -2.163 16.138 1.00 98.00 108 VAL A CA 1
ATOM 867 C C . VAL A 1 108 ? -7.374 -2.228 17.652 1.00 98.00 108 VAL A C 1
ATOM 869 O O . VAL A 1 108 ? -8.264 -2.718 18.348 1.00 98.00 108 VAL A O 1
ATOM 872 N N . GLU A 1 109 ? -6.265 -1.708 18.173 1.00 97.31 109 GLU A N 1
ATOM 873 C CA . GLU A 1 109 ? -6.006 -1.654 19.615 1.00 97.31 109 GLU A CA 1
ATOM 874 C C . GLU A 1 109 ? -7.064 -0.814 20.340 1.00 97.31 109 GLU A C 1
ATOM 876 O O . GLU A 1 109 ? -7.686 -1.277 21.298 1.00 97.31 109 GLU A O 1
ATOM 881 N N . PHE A 1 110 ? -7.350 0.384 19.827 1.00 97.44 110 PHE A N 1
ATOM 882 C CA . PHE A 1 110 ? -8.358 1.273 20.394 1.00 97.44 110 PHE A CA 1
ATOM 883 C C . PHE A 1 110 ? -9.750 0.633 20.424 1.00 97.44 110 PHE A C 1
ATOM 885 O O . PHE A 1 110 ? -10.439 0.678 21.445 1.00 97.44 110 PHE A O 1
ATOM 892 N N . LEU A 1 111 ? -10.172 0.010 19.320 1.00 97.31 111 LEU A N 1
ATOM 893 C CA . LEU A 1 111 ? -11.458 -0.684 19.254 1.00 97.31 111 LEU A CA 1
ATOM 894 C C . LEU A 1 111 ? -11.505 -1.884 20.204 1.00 97.31 111 LEU A C 1
ATOM 896 O O . LEU A 1 111 ? -12.526 -2.089 20.859 1.00 97.31 111 LEU A O 1
ATOM 900 N N . SER A 1 112 ? -10.406 -2.630 20.329 1.00 95.31 112 SER A N 1
ATOM 901 C CA . SER A 1 112 ? -10.304 -3.764 21.255 1.00 95.31 112 SER A CA 1
ATOM 902 C C . SER A 1 112 ? -10.436 -3.310 22.709 1.00 95.31 112 SER A C 1
ATOM 904 O O . SER A 1 112 ? -11.202 -3.900 23.471 1.00 95.31 112 SER A O 1
ATOM 906 N N . MET A 1 113 ? -9.773 -2.211 23.081 1.00 94.69 113 MET A N 1
ATOM 907 C CA . MET A 1 113 ? -9.899 -1.609 24.411 1.00 94.69 113 MET A CA 1
ATOM 908 C C . MET A 1 113 ? -11.330 -1.130 24.681 1.00 94.69 113 MET A C 1
ATOM 910 O O . MET A 1 113 ? -11.885 -1.421 25.740 1.00 94.69 113 MET A O 1
ATOM 914 N N . LYS A 1 114 ? -11.965 -0.447 23.718 1.00 93.62 114 LYS A N 1
ATOM 915 C CA . LYS A 1 114 ? -13.368 -0.019 23.852 1.00 93.62 114 LYS A CA 1
ATOM 916 C C . LYS A 1 114 ? -14.318 -1.197 24.020 1.00 93.62 114 LYS A C 1
ATOM 918 O O . LYS A 1 114 ? -15.235 -1.110 24.831 1.00 93.62 114 LYS A O 1
ATOM 923 N N . LEU A 1 115 ? -14.105 -2.278 23.272 1.00 93.25 115 LEU A N 1
ATOM 924 C CA . LEU A 1 115 ? -14.922 -3.480 23.384 1.00 93.25 115 LEU A CA 1
ATOM 925 C C . LEU A 1 115 ? -14.733 -4.153 24.746 1.00 93.25 115 LEU A C 1
ATOM 927 O O . LEU A 1 115 ? -15.725 -4.538 25.348 1.00 93.25 115 LEU A O 1
ATOM 931 N N . SER A 1 116 ? -13.500 -4.224 25.256 1.00 90.94 116 SER A N 1
ATOM 932 C CA . SER A 1 116 ? -13.209 -4.765 26.589 1.00 90.94 116 SER A CA 1
ATOM 933 C C . SER A 1 116 ? -13.818 -3.923 27.714 1.00 90.94 116 SER A C 1
ATOM 935 O O . SER A 1 116 ? -14.337 -4.465 28.687 1.00 90.94 116 SER A O 1
ATOM 937 N N . ALA A 1 117 ? -13.759 -2.594 27.602 1.00 89.12 117 ALA A N 1
ATOM 938 C CA . ALA A 1 117 ? -14.385 -1.700 28.571 1.00 89.12 117 ALA A CA 1
ATOM 939 C C . ALA A 1 117 ? -15.913 -1.841 28.538 1.00 89.12 117 ALA A C 1
ATOM 941 O O . ALA A 1 117 ? -16.550 -1.923 29.586 1.00 89.12 117 ALA A O 1
ATOM 942 N N . ALA A 1 118 ? -16.494 -1.929 27.337 1.00 89.19 118 ALA A N 1
ATOM 943 C CA . ALA A 1 118 ? -17.918 -2.186 27.173 1.00 89.19 118 ALA A CA 1
ATOM 944 C C . ALA A 1 118 ? -18.304 -3.555 27.749 1.00 89.19 118 ALA A C 1
ATOM 946 O O . ALA A 1 118 ? -19.249 -3.621 28.524 1.00 89.19 118 ALA A O 1
ATOM 947 N N . SER A 1 119 ? -17.562 -4.626 27.442 1.00 83.50 119 SER A N 1
ATOM 948 C CA . SER A 1 119 ? -17.831 -5.972 27.963 1.00 83.50 119 SER A CA 1
ATOM 949 C C . SER A 1 119 ? -17.737 -6.035 29.487 1.00 83.50 119 SER A C 1
ATOM 951 O O . SER A 1 119 ? -18.607 -6.630 30.111 1.00 83.50 119 SER A O 1
ATOM 953 N N . SER A 1 120 ? -16.745 -5.372 30.093 1.00 76.81 120 SER A N 1
ATOM 954 C CA . SER A 1 120 ? -16.619 -5.300 31.556 1.00 76.81 120 SER A CA 1
ATOM 955 C C . SER A 1 120 ? -17.804 -4.578 32.203 1.00 76.81 120 SER A C 1
ATOM 957 O O . SER A 1 120 ? -18.248 -4.977 33.274 1.00 76.81 120 SER A O 1
ATOM 959 N N . PHE A 1 121 ? -18.372 -3.568 31.537 1.00 67.06 121 PHE A N 1
ATOM 960 C CA . PHE A 1 121 ? -19.578 -2.886 32.011 1.00 67.06 121 PHE A CA 1
ATOM 961 C C . PHE A 1 121 ? -20.790 -3.825 32.106 1.00 67.06 121 PHE A C 1
ATOM 963 O O . PHE A 1 121 ? -21.584 -3.708 33.036 1.00 67.06 121 PHE A O 1
ATOM 970 N N . TYR A 1 122 ? -20.926 -4.769 31.169 1.00 60.66 122 TYR A N 1
ATOM 971 C CA . TYR A 1 122 ? -21.983 -5.782 31.231 1.00 60.66 122 TYR A CA 1
ATOM 972 C C . TYR A 1 122 ? -21.699 -6.841 32.303 1.00 60.66 122 TYR A C 1
ATOM 974 O O . TYR A 1 122 ? -22.639 -7.288 32.948 1.00 60.66 122 TYR A O 1
ATOM 982 N N . ASP A 1 123 ? -20.432 -7.189 32.540 1.00 57.84 123 ASP A N 1
ATOM 983 C CA . ASP A 1 123 ? -20.028 -8.171 33.558 1.00 57.84 123 ASP A CA 1
ATOM 984 C C . ASP A 1 123 ? -20.348 -7.680 34.987 1.00 57.84 123 ASP A C 1
ATOM 986 O O . ASP A 1 123 ? -20.950 -8.401 35.779 1.00 57.84 123 ASP A O 1
ATOM 990 N N . PHE A 1 124 ? -20.091 -6.398 35.291 1.00 56.38 124 PHE A N 1
ATOM 991 C CA . PHE A 1 124 ? -20.494 -5.794 36.573 1.00 56.38 124 PHE A CA 1
ATOM 992 C C . PHE A 1 124 ? -22.014 -5.675 36.738 1.00 56.38 124 PHE A C 1
ATOM 994 O O . PHE A 1 124 ? -22.514 -5.749 37.856 1.00 56.38 124 PHE A O 1
ATOM 1001 N N . ASN A 1 125 ? -22.768 -5.498 35.649 1.00 53.06 125 ASN A N 1
ATOM 1002 C CA . ASN A 1 125 ? -24.224 -5.378 35.725 1.00 53.06 125 ASN A CA 1
ATOM 1003 C C . ASN A 1 125 ? -24.920 -6.736 35.959 1.00 53.06 125 ASN A C 1
ATOM 1005 O O . ASN A 1 125 ? -26.044 -6.761 36.452 1.00 53.06 125 ASN A O 1
ATOM 1009 N N . VAL A 1 126 ? -24.261 -7.860 35.645 1.00 56.22 126 VAL A N 1
ATOM 1010 C CA . VAL A 1 126 ? -24.779 -9.218 35.904 1.00 56.22 126 VAL A CA 1
ATOM 1011 C C . VAL A 1 126 ? -24.637 -9.610 37.383 1.00 56.22 126 VAL A C 1
ATOM 1013 O O . VAL A 1 126 ? -25.523 -10.274 37.915 1.00 56.22 126 VAL A O 1
ATOM 1016 N N . ASP A 1 127 ? -23.590 -9.145 38.074 1.00 51.38 127 ASP A N 1
ATOM 1017 C CA . ASP A 1 127 ? -23.343 -9.454 39.497 1.00 51.38 127 ASP A CA 1
ATOM 1018 C C . ASP A 1 127 ? -24.067 -8.516 40.489 1.00 51.38 127 ASP A C 1
ATOM 1020 O O . ASP A 1 127 ? -24.167 -8.818 41.680 1.00 51.38 127 ASP A O 1
ATOM 1024 N N . ILE A 1 128 ? -24.607 -7.382 40.025 1.00 55.75 128 ILE A N 1
ATOM 1025 C CA . ILE A 1 128 ? -25.358 -6.435 40.872 1.00 55.75 128 ILE A CA 1
ATOM 1026 C C . ILE A 1 128 ? -26.813 -6.891 41.084 1.00 55.75 128 ILE A C 1
ATOM 1028 O O . ILE A 1 128 ? -27.348 -6.702 42.177 1.00 55.75 128 ILE A O 1
ATOM 1032 N N . GLU A 1 129 ? -27.434 -7.544 40.094 1.00 56.50 129 GLU A N 1
ATOM 1033 C CA . GLU A 1 129 ? -28.831 -8.012 40.141 1.00 56.50 129 GLU A CA 1
ATOM 1034 C C . GLU A 1 129 ? -29.190 -8.869 41.372 1.00 56.50 129 GLU A C 1
ATOM 1036 O O . GLU A 1 129 ? -30.206 -8.570 42.002 1.00 56.50 129 GLU A O 1
ATOM 1041 N N . PRO A 1 130 ? -28.418 -9.893 41.800 1.00 57.22 130 PRO A N 1
ATOM 1042 C CA . PRO A 1 130 ? -28.805 -10.699 42.960 1.00 57.22 130 PRO A CA 1
ATOM 1043 C C . PRO A 1 130 ? -28.694 -9.939 44.292 1.00 57.22 130 PRO A C 1
ATOM 1045 O O . PRO A 1 130 ? -29.405 -10.269 45.238 1.00 57.22 130 PRO A O 1
ATOM 1048 N N . MET A 1 131 ? -27.832 -8.921 44.393 1.00 61.06 131 MET A N 1
ATOM 1049 C CA . MET A 1 131 ? -27.640 -8.156 45.633 1.00 61.06 131 MET A CA 1
ATOM 1050 C C . MET A 1 131 ? -28.664 -7.018 45.748 1.00 61.06 131 MET A C 1
ATOM 1052 O O . MET A 1 131 ? -29.265 -6.828 46.808 1.00 61.06 131 MET A O 1
ATOM 1056 N N . THR A 1 132 ? -28.956 -6.324 44.643 1.00 64.06 132 THR A N 1
ATOM 1057 C CA . THR A 1 132 ? -29.980 -5.267 44.595 1.00 64.06 132 THR A CA 1
ATOM 1058 C C . THR A 1 132 ? -31.396 -5.817 44.713 1.00 64.06 132 THR A C 1
ATOM 1060 O O . THR A 1 132 ? -32.205 -5.220 45.425 1.00 64.06 132 THR A O 1
ATOM 1063 N N . THR A 1 133 ? -31.704 -6.962 44.094 1.00 65.75 133 THR A N 1
ATOM 1064 C CA . THR A 1 133 ? -33.020 -7.613 44.248 1.00 65.75 133 THR A CA 1
ATOM 1065 C C . THR A 1 133 ? -33.267 -8.059 45.688 1.00 65.75 133 THR A C 1
ATOM 1067 O O . THR A 1 133 ? -34.340 -7.793 46.233 1.00 65.75 133 THR A O 1
ATOM 1070 N N . LEU A 1 134 ? -32.270 -8.653 46.352 1.00 67.56 134 LEU A N 1
ATOM 1071 C CA . LEU A 1 134 ? -32.378 -9.103 47.745 1.00 67.56 134 LEU A CA 1
ATOM 1072 C C . LEU A 1 134 ? -32.480 -7.912 48.719 1.00 67.56 134 LEU A C 1
ATOM 1074 O O . LEU A 1 134 ? -33.276 -7.938 49.664 1.00 67.56 134 LEU A O 1
ATOM 1078 N N . GLN A 1 135 ? -31.760 -6.819 48.448 1.00 66.38 135 GLN A N 1
ATOM 1079 C CA . GLN A 1 135 ? -31.863 -5.583 49.225 1.00 66.38 135 GLN A CA 1
ATOM 1080 C C . GLN A 1 135 ? -33.212 -4.872 49.017 1.00 66.38 135 GLN A C 1
ATOM 1082 O O . GLN A 1 135 ? -33.803 -4.403 49.989 1.00 66.38 135 GLN A O 1
ATOM 1087 N N . MET A 1 136 ? -33.759 -4.860 47.797 1.00 65.69 136 MET A N 1
ATOM 1088 C CA . MET A 1 136 ? -35.090 -4.301 47.520 1.00 65.69 136 MET A CA 1
ATOM 1089 C C . MET A 1 136 ? -36.225 -5.113 48.147 1.00 65.69 136 MET A C 1
ATOM 1091 O O . MET A 1 136 ? -37.157 -4.535 48.705 1.00 65.69 136 MET A O 1
ATOM 1095 N N . MET A 1 137 ? -36.129 -6.444 48.139 1.00 65.56 137 MET A N 1
ATOM 1096 C CA . MET A 1 137 ? -37.070 -7.309 48.860 1.00 65.56 137 MET A CA 1
ATOM 1097 C C . MET A 1 137 ? -37.025 -7.068 50.373 1.00 65.56 137 MET A C 1
ATOM 1099 O O . MET A 1 137 ? -38.069 -7.040 51.024 1.00 65.56 137 MET A O 1
ATOM 1103 N N . SER A 1 138 ? -35.830 -6.841 50.922 1.00 66.56 138 SER A N 1
ATOM 1104 C CA . SER A 1 138 ? -35.648 -6.544 52.347 1.00 66.56 138 SER A CA 1
ATOM 1105 C C . SER A 1 138 ? -36.230 -5.180 52.725 1.00 66.56 138 SER A C 1
ATOM 1107 O O . SER A 1 138 ? -36.862 -5.059 53.767 1.00 66.56 138 SER A O 1
ATOM 1109 N N . ILE A 1 139 ? -36.087 -4.157 51.876 1.00 66.75 139 ILE A N 1
ATOM 1110 C CA . ILE A 1 139 ? -36.671 -2.825 52.115 1.00 66.75 139 ILE A CA 1
ATOM 1111 C C . ILE A 1 139 ? -38.210 -2.889 52.115 1.00 66.75 139 ILE A C 1
ATOM 1113 O O . ILE A 1 139 ? -38.841 -2.336 53.016 1.00 66.75 139 ILE A O 1
ATOM 1117 N N . ASN A 1 140 ? -38.809 -3.642 51.187 1.00 61.59 140 ASN A N 1
ATOM 1118 C CA . ASN A 1 140 ? -40.268 -3.777 51.076 1.00 61.59 140 ASN A CA 1
ATOM 1119 C C . ASN A 1 140 ? -40.889 -4.603 52.224 1.00 61.59 140 ASN A C 1
ATOM 1121 O O . ASN A 1 140 ? -42.021 -4.346 52.636 1.00 61.59 140 ASN A O 1
ATOM 1125 N N . ALA A 1 141 ? -40.156 -5.580 52.771 1.00 60.41 141 ALA A N 1
ATOM 1126 C CA . ALA A 1 141 ? -40.599 -6.362 53.930 1.00 60.41 141 ALA A CA 1
ATOM 1127 C C . ALA A 1 141 ? -40.703 -5.505 55.208 1.00 60.41 141 ALA A C 1
ATOM 1129 O O . ALA A 1 141 ? -41.607 -5.699 56.023 1.00 60.41 141 ALA A O 1
ATOM 1130 N N . ASN A 1 142 ? -39.812 -4.523 55.355 1.00 60.38 142 ASN A N 1
ATOM 1131 C CA . ASN A 1 142 ? -39.811 -3.595 56.486 1.00 60.38 142 ASN A CA 1
ATOM 1132 C C . ASN A 1 142 ? -41.001 -2.626 56.400 1.00 60.38 142 ASN A C 1
ATOM 1134 O O . ASN A 1 142 ? -41.648 -2.337 57.403 1.00 60.38 142 ASN A O 1
ATOM 1138 N N . GLU A 1 143 ? -41.319 -2.153 55.193 1.00 57.84 143 GLU A N 1
ATOM 1139 C CA . GLU A 1 143 ? -42.426 -1.226 54.940 1.00 57.84 143 GLU A CA 1
ATOM 1140 C C . GLU A 1 143 ? -43.801 -1.882 55.182 1.00 57.84 143 GLU A C 1
ATOM 1142 O O . GLU A 1 143 ? -44.701 -1.257 55.750 1.00 57.84 143 GLU A O 1
ATOM 1147 N N . ALA A 1 144 ? -43.937 -3.179 54.870 1.00 59.94 144 ALA A N 1
ATOM 1148 C CA . ALA A 1 144 ? -45.132 -3.968 55.181 1.00 59.94 144 ALA A CA 1
ATOM 1149 C C . ALA A 1 144 ? -45.382 -4.103 56.699 1.00 59.94 144 ALA A C 1
ATOM 1151 O O . ALA A 1 144 ? -46.518 -3.953 57.150 1.00 59.94 144 ALA A O 1
ATOM 1152 N N . GLN A 1 145 ? -44.326 -4.300 57.498 1.00 57.03 145 GLN A N 1
ATOM 1153 C CA . GLN A 1 145 ? -44.425 -4.341 58.967 1.00 57.03 145 GLN A CA 1
ATOM 1154 C C . GLN A 1 145 ? -44.727 -2.959 59.571 1.00 57.03 145 GLN A C 1
ATOM 1156 O O . GLN A 1 145 ? -45.424 -2.856 60.582 1.00 57.03 145 GLN A O 1
ATOM 1161 N N . VAL A 1 146 ? -44.231 -1.879 58.956 1.00 59.50 146 VAL A N 1
ATOM 1162 C CA . VAL A 1 146 ? -44.522 -0.499 59.384 1.00 59.50 146 VAL A CA 1
ATOM 1163 C C . VAL A 1 146 ? -45.989 -0.145 59.123 1.00 59.50 146 VAL A C 1
ATOM 1165 O 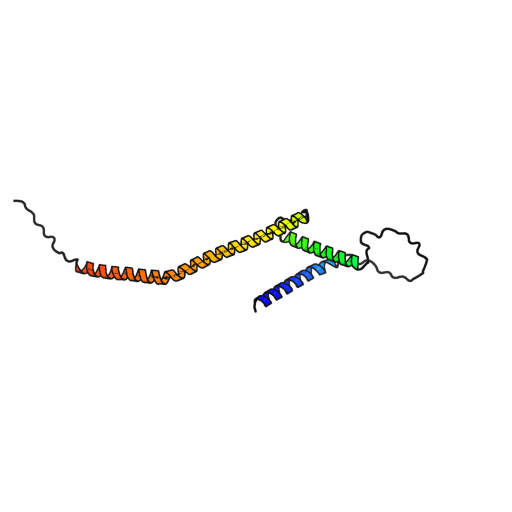O . VAL A 1 146 ? -46.633 0.430 60.000 1.00 59.50 146 VAL A O 1
ATOM 1168 N N . MET A 1 147 ? -46.556 -0.550 57.983 1.00 57.09 147 MET A N 1
ATOM 1169 C CA . MET A 1 147 ? -47.988 -0.372 57.700 1.00 57.09 147 MET A CA 1
ATOM 1170 C C . MET A 1 147 ? -48.894 -1.200 58.625 1.00 57.09 147 MET A C 1
ATOM 1172 O O . MET A 1 147 ? -49.972 -0.733 58.998 1.00 57.09 147 MET A O 1
ATOM 1176 N N . GLU A 1 148 ? -48.458 -2.391 59.046 1.00 57.81 148 GLU A N 1
ATOM 1177 C CA . GLU A 1 148 ? -49.178 -3.205 60.036 1.00 57.81 148 GLU A CA 1
ATOM 1178 C C . GLU A 1 148 ? -49.219 -2.511 61.409 1.00 57.81 148 GLU A C 1
ATOM 1180 O O . GLU A 1 148 ? -50.283 -2.395 62.018 1.00 57.81 148 GLU A O 1
ATOM 1185 N N . LYS A 1 149 ? -48.098 -1.917 61.838 1.00 55.69 149 LYS A N 1
ATOM 1186 C CA . LYS A 1 149 ? -47.997 -1.177 63.108 1.00 55.69 149 LYS A CA 1
ATOM 1187 C C . LYS A 1 149 ? -48.744 0.164 63.109 1.00 55.69 149 LYS A C 1
ATOM 1189 O O . LYS A 1 149 ? -49.281 0.570 64.138 1.00 55.69 149 LYS A O 1
ATOM 1194 N N . VAL A 1 150 ? -48.806 0.857 61.968 1.00 57.41 150 VAL A N 1
ATOM 1195 C CA . VAL A 1 150 ? -49.565 2.118 61.817 1.00 57.41 150 VAL A CA 1
ATOM 1196 C C . VAL A 1 150 ? -51.077 1.865 61.834 1.00 57.41 150 VAL A C 1
ATOM 1198 O O . VAL A 1 150 ? -51.834 2.690 62.347 1.00 57.41 150 VAL A O 1
ATOM 1201 N N . ARG A 1 151 ? -51.529 0.699 61.357 1.00 54.69 151 ARG A N 1
ATOM 1202 C CA . ARG A 1 151 ? -52.939 0.289 61.415 1.00 54.69 151 ARG A CA 1
ATOM 1203 C C . ARG A 1 151 ? -53.408 -0.071 62.833 1.00 54.69 151 ARG A C 1
ATOM 1205 O O . ARG A 1 151 ? -54.594 0.080 63.111 1.00 54.69 151 ARG A O 1
ATOM 1212 N N . GLU A 1 152 ? -52.510 -0.480 63.730 1.00 52.88 152 GLU A N 1
ATOM 1213 C CA . GLU A 1 152 ? -52.845 -0.748 65.141 1.00 52.88 152 GLU A CA 1
ATOM 1214 C C . GLU A 1 152 ? -52.925 0.516 66.018 1.00 52.88 152 GLU A C 1
ATOM 1216 O O . GLU A 1 152 ? -53.622 0.508 67.030 1.00 52.88 152 GLU A O 1
ATOM 1221 N N . LEU A 1 153 ? -52.270 1.620 65.636 1.00 51.91 153 LEU A N 1
ATOM 1222 C CA . LEU A 1 153 ? -52.231 2.858 66.439 1.00 51.91 153 LEU A CA 1
ATOM 1223 C C . LEU A 1 153 ? -53.203 3.956 65.966 1.00 51.91 153 LEU A C 1
ATOM 1225 O O . LEU A 1 153 ? -53.317 5.005 66.602 1.00 51.91 153 LEU A O 1
ATOM 1229 N N . GLY A 1 154 ? -53.951 3.722 64.887 1.00 47.81 154 GLY A N 1
ATOM 1230 C CA . GLY A 1 154 ? -54.954 4.646 64.347 1.00 47.81 154 GLY A CA 1
ATOM 1231 C C . GLY A 1 154 ? -56.322 4.541 65.026 1.00 47.81 154 GLY A C 1
ATOM 1232 O O . GLY A 1 154 ? -57.325 4.338 64.347 1.00 47.81 154 GLY A O 1
ATOM 1233 N N . GLY A 1 155 ? -56.370 4.649 66.355 1.00 52.25 155 GLY A N 1
ATOM 1234 C CA . GLY A 1 155 ? -57.595 4.539 67.150 1.00 52.25 155 GLY A CA 1
ATOM 1235 C C . GLY A 1 155 ? -57.772 5.686 68.141 1.00 52.25 155 GLY A C 1
ATOM 1236 O O . GLY A 1 155 ? -57.822 5.440 69.339 1.00 52.25 155 GLY A O 1
ATOM 1237 N N . TYR A 1 156 ? -57.888 6.929 67.667 1.00 50.12 156 TYR A N 1
ATOM 1238 C CA . TYR A 1 156 ? -58.374 8.041 68.492 1.00 50.12 156 TYR A CA 1
ATOM 1239 C C . TYR A 1 156 ? -59.658 8.602 67.895 1.00 50.12 156 TYR A C 1
ATOM 1241 O O . TYR A 1 156 ? -59.661 9.380 66.942 1.00 50.12 156 TYR A O 1
ATOM 1249 N N . GLY A 1 157 ? -60.765 8.131 68.462 1.00 47.47 157 GLY A N 1
ATOM 1250 C CA . GLY A 1 157 ? -62.078 8.717 68.273 1.00 47.47 157 GLY A CA 1
ATOM 1251 C C . GLY A 1 157 ? -62.237 10.036 69.025 1.00 47.47 157 GLY A C 1
ATOM 1252 O O . GLY A 1 157 ? -61.484 10.356 69.942 1.00 47.47 157 GLY A O 1
ATOM 1253 N N . GLY A 1 158 ? -63.304 10.744 68.661 1.00 44.09 158 GLY A N 1
ATOM 1254 C CA . GLY A 1 158 ? -63.978 11.674 69.561 1.00 44.09 158 GLY A CA 1
ATOM 1255 C C . GLY A 1 158 ? -63.630 13.144 69.376 1.00 44.09 158 GLY A C 1
ATOM 1256 O O . GLY A 1 158 ? -63.130 13.780 70.296 1.00 44.09 158 GLY A O 1
ATOM 1257 N N . GLY A 1 159 ? -63.981 13.718 68.223 1.00 46.50 159 GLY A N 1
ATOM 1258 C CA . GLY A 1 159 ? -64.226 15.156 68.134 1.00 46.50 159 GLY A CA 1
ATOM 1259 C C . GLY A 1 159 ? -65.475 15.511 68.943 1.00 46.50 159 GLY A C 1
ATOM 1260 O O . GLY A 1 159 ? -66.592 15.337 68.464 1.00 46.50 159 GLY A O 1
ATOM 1261 N N . GLY A 1 160 ? -65.279 15.969 70.178 1.00 41.72 160 GLY A N 1
ATOM 1262 C CA . GLY A 1 160 ? -66.313 16.552 71.024 1.00 41.72 160 GLY A CA 1
ATOM 1263 C C . GLY A 1 160 ? -65.902 17.964 71.419 1.00 41.72 160 GLY A C 1
ATOM 1264 O O . GLY A 1 160 ? -65.006 18.142 72.239 1.00 41.72 160 GLY A O 1
ATOM 1265 N N . CYS A 1 161 ? -66.546 18.966 70.824 1.00 51.50 161 CYS A N 1
ATOM 1266 C CA . CYS A 1 161 ? -66.543 20.330 71.346 1.00 51.50 161 CYS A CA 1
ATOM 1267 C C . CYS A 1 161 ? -67.145 20.325 72.764 1.00 51.50 161 CYS A C 1
ATOM 1269 O O . CYS A 1 161 ? -68.085 19.571 73.024 1.00 51.50 161 CYS A O 1
ATOM 1271 N N . PRO A 1 162 ? -66.689 21.222 73.649 1.00 52.66 162 PRO A N 1
ATOM 1272 C CA . PRO A 1 162 ? -67.629 22.263 74.030 1.00 52.66 162 PRO A CA 1
ATOM 1273 C C . PRO A 1 162 ? -67.004 23.655 74.143 1.00 52.66 162 PRO A C 1
ATOM 1275 O O . PRO A 1 162 ? -65.862 23.869 74.539 1.00 52.66 162 PRO A O 1
ATOM 1278 N N . SER A 1 163 ? -67.853 24.595 73.764 1.00 58.31 163 SER A N 1
ATOM 1279 C CA . SER A 1 163 ? -67.851 26.013 74.074 1.00 58.31 163 SER A CA 1
ATOM 1280 C C . SER A 1 163 ? -67.885 26.314 75.577 1.00 58.31 163 SER A C 1
ATOM 1282 O O . SER A 1 163 ? -68.509 25.570 76.329 1.00 58.31 163 SER A O 1
ATOM 1284 N N . PHE A 1 164 ? -67.414 27.523 75.902 1.00 52.81 164 PHE A N 1
ATOM 1285 C CA . PHE A 1 164 ? -67.959 28.463 76.897 1.00 52.81 164 PHE A CA 1
ATOM 1286 C C . PHE A 1 164 ? -67.048 28.782 78.098 1.00 52.81 164 PHE A C 1
ATOM 1288 O O . PHE A 1 164 ? -66.692 27.930 78.903 1.00 52.81 164 PHE A O 1
ATOM 1295 N N . PHE A 1 165 ? -66.683 30.063 78.132 1.00 47.41 165 PHE A N 1
ATOM 1296 C CA . PHE A 1 165 ? -66.034 30.837 79.186 1.00 47.41 165 PHE A CA 1
ATOM 1297 C C . PHE A 1 165 ? -67.032 31.055 80.333 1.00 47.41 165 PHE A C 1
ATOM 1299 O O . PHE A 1 165 ? -68.121 31.536 80.037 1.00 47.41 165 PHE A O 1
ATOM 1306 N N . GLU A 1 166 ? -66.655 30.773 81.584 1.00 48.59 166 GLU A N 1
ATOM 1307 C CA . GLU A 1 166 ? -66.730 31.712 82.727 1.00 48.59 166 GLU A CA 1
ATOM 1308 C C . GLU A 1 166 ? -65.911 31.182 83.913 1.00 48.59 166 GLU A C 1
ATOM 1310 O O . GLU A 1 166 ? -66.092 29.999 84.284 1.00 48.59 166 GLU A O 1
#